Protein AF-A0A2S9GHM3-F1 (afdb_monomer_lite)

Foldseek 3Di:
DDDPPDPQDLDFDPVQDDDDPVLCVVLPHFDPDLDCSRVVSVVSCVVVVHDDDDDPVRDDDDDLALDDRRDVDPSVVSVVVVDDD

Radius of gyration: 14.78 Å; chains: 1; bounding box: 42×24×39 Å

Secondary structure (DSSP, 8-state):
-----S-------GGG----HHHHHHHT-----SS-HHHHHHHHHHHTT------TT--------S--SSTTSHHHHHHHHT---

Sequence (85 aa):
GYRSGGTGHHHVHGANMGFRAEAYWQVGGFRALRTGEDVELVGRFEAAGLSICRDRNLCVATSDRREGRAPGGFAQHLRNLSHPG

pLDDT: mean 79.06, std 16.36, range [34.5, 96.31]

Structure (mmCIF, N/CA/C/O backbone):
data_AF-A0A2S9GHM3-F1
#
_entry.id   AF-A0A2S9GHM3-F1
#
loop_
_atom_site.group_PDB
_atom_site.id
_atom_site.type_symbol
_atom_site.label_atom_id
_atom_site.label_alt_id
_atom_site.label_comp_id
_atom_site.label_asym_id
_atom_site.label_entity_id
_atom_site.label_seq_id
_atom_site.pdbx_PDB_ins_code
_atom_site.Cartn_x
_atom_site.Cartn_y
_atom_site.Cartn_z
_atom_site.occupancy
_atom_site.B_iso_or_equiv
_atom_site.auth_seq_id
_atom_site.auth_comp_id
_atom_site.auth_asym_id
_atom_site.auth_atom_id
_atom_site.pdbx_PDB_model_num
ATOM 1 N N . GLY A 1 1 ? -0.421 4.072 25.155 1.00 35.25 1 GLY A N 1
ATOM 2 C CA . GLY A 1 1 ? -0.541 2.955 24.201 1.00 35.25 1 GLY A CA 1
ATOM 3 C C . GLY A 1 1 ? 0.373 3.227 23.028 1.00 35.25 1 GLY A C 1
ATOM 4 O O . GLY A 1 1 ? 0.328 4.337 22.524 1.00 35.25 1 GLY A O 1
ATOM 5 N N . TYR A 1 2 ? 1.260 2.271 22.739 1.00 34.50 2 TYR A N 1
ATOM 6 C CA . TYR A 1 2 ? 2.343 2.228 21.742 1.00 34.50 2 TYR A CA 1
ATOM 7 C C . TYR A 1 2 ? 2.611 3.490 20.897 1.00 34.50 2 TYR A C 1
ATOM 9 O O . TYR A 1 2 ? 2.022 3.703 19.844 1.00 34.50 2 TYR A O 1
ATOM 17 N N . ARG A 1 3 ? 3.599 4.281 21.343 1.00 43.03 3 ARG A N 1
ATOM 18 C CA . ARG A 1 3 ? 4.360 5.209 20.497 1.00 43.03 3 ARG A CA 1
ATOM 19 C C . ARG A 1 3 ? 5.570 4.456 19.956 1.00 43.03 3 ARG A C 1
ATOM 21 O O . ARG A 1 3 ? 6.476 4.156 20.728 1.00 43.03 3 ARG A O 1
ATOM 28 N N . SER A 1 4 ? 5.596 4.166 18.660 1.00 48.91 4 SER A N 1
ATOM 29 C CA . SER A 1 4 ? 6.834 3.746 18.000 1.00 48.91 4 SER A CA 1
ATOM 30 C C . SER A 1 4 ? 7.594 5.003 17.584 1.00 48.91 4 SER A C 1
ATOM 32 O O . SER A 1 4 ? 7.318 5.610 16.552 1.00 48.91 4 SER A O 1
ATOM 34 N N . GLY A 1 5 ? 8.483 5.450 18.472 1.00 43.09 5 GLY A N 1
ATOM 35 C CA . GLY A 1 5 ? 9.494 6.456 18.185 1.00 43.09 5 GLY A CA 1
ATOM 36 C C . GLY A 1 5 ? 10.662 5.787 17.473 1.00 43.09 5 GLY A C 1
ATOM 37 O O . GLY A 1 5 ? 11.388 4.986 18.053 1.00 43.09 5 GLY A O 1
ATOM 38 N N . GLY A 1 6 ? 10.823 6.092 16.197 1.00 38.41 6 GLY A N 1
ATOM 39 C CA . GLY A 1 6 ? 11.932 5.622 15.386 1.00 38.41 6 GLY A CA 1
ATOM 40 C C . GLY A 1 6 ? 11.614 5.911 13.936 1.00 38.41 6 GLY A C 1
ATOM 41 O O . GLY A 1 6 ? 10.487 5.683 13.512 1.00 38.41 6 GLY A O 1
ATOM 42 N N . THR A 1 7 ? 12.587 6.450 13.213 1.00 43.53 7 THR A N 1
ATOM 43 C CA . THR A 1 7 ? 12.522 6.851 11.804 1.00 43.53 7 THR A CA 1
ATOM 44 C C . THR A 1 7 ? 12.088 5.676 10.922 1.00 43.53 7 THR A C 1
ATOM 46 O O . THR A 1 7 ? 12.898 4.942 10.363 1.00 43.53 7 THR A O 1
ATOM 49 N N . GLY A 1 8 ? 10.780 5.436 10.863 1.00 46.34 8 GLY A N 1
ATOM 50 C CA . GLY A 1 8 ? 10.174 4.426 10.018 1.00 46.34 8 GLY A CA 1
ATOM 51 C C . GLY A 1 8 ? 10.301 4.898 8.585 1.00 46.34 8 GLY A C 1
ATOM 52 O O . GLY A 1 8 ? 9.722 5.919 8.222 1.00 46.34 8 GLY A O 1
ATOM 53 N N . HIS A 1 9 ? 11.094 4.184 7.790 1.00 51.16 9 HIS A N 1
ATOM 54 C CA . HIS A 1 9 ? 11.171 4.407 6.356 1.00 51.16 9 HIS A CA 1
ATOM 55 C C . HIS A 1 9 ? 9.748 4.474 5.786 1.00 51.16 9 HIS A C 1
ATOM 57 O O . HIS A 1 9 ? 8.950 3.557 5.973 1.00 51.16 9 HIS A O 1
ATOM 63 N N . HIS A 1 10 ? 9.426 5.582 5.124 1.00 56.94 10 HIS A N 1
ATOM 64 C CA . HIS A 1 10 ? 8.102 5.911 4.586 1.00 56.94 10 HIS A CA 1
ATOM 65 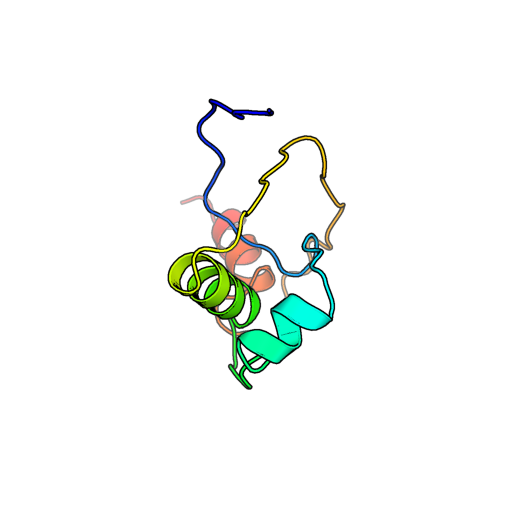C C . HIS A 1 10 ? 7.750 5.077 3.333 1.00 56.94 10 HIS A C 1
ATOM 67 O O . HIS A 1 10 ? 7.076 5.553 2.424 1.00 56.94 10 HIS A O 1
ATOM 73 N N . HIS A 1 11 ? 8.243 3.842 3.237 1.00 63.19 11 HIS A N 1
ATOM 74 C CA . HIS A 1 11 ? 8.015 2.977 2.087 1.00 63.19 11 HIS A CA 1
ATOM 75 C C . HIS A 1 11 ? 6.856 2.035 2.392 1.00 63.19 11 HIS A C 1
ATOM 77 O O . HIS A 1 11 ? 6.982 1.084 3.159 1.00 63.19 11 HIS A O 1
ATOM 83 N N . VAL A 1 12 ? 5.704 2.336 1.799 1.00 62.19 12 VAL A N 1
ATOM 84 C CA . VAL A 1 12 ? 4.583 1.401 1.740 1.00 62.19 12 VAL A CA 1
ATOM 85 C C . VAL A 1 12 ? 4.869 0.440 0.593 1.00 62.19 12 VAL A C 1
ATOM 87 O O . VAL A 1 12 ? 5.133 0.862 -0.531 1.00 62.19 12 VAL A O 1
ATOM 90 N N . HIS A 1 13 ? 4.838 -0.852 0.895 1.00 71.38 13 HIS A N 1
ATOM 91 C CA . HIS A 1 13 ? 4.847 -1.908 -0.103 1.00 71.38 13 HIS A CA 1
ATOM 92 C C . HIS A 1 13 ? 3.586 -2.737 0.099 1.00 71.38 13 HIS A C 1
ATOM 94 O O . HIS A 1 13 ? 3.385 -3.291 1.181 1.00 71.38 13 HIS A O 1
ATOM 100 N N . GLY A 1 14 ? 2.760 -2.867 -0.936 1.00 71.44 14 GLY A N 1
ATOM 101 C CA . GLY A 1 14 ? 1.489 -3.589 -0.865 1.00 71.44 14 GLY A CA 1
ATOM 102 C C . GLY A 1 14 ? 1.631 -5.046 -0.419 1.00 71.44 14 GLY A C 1
ATOM 103 O O . GLY A 1 14 ? 0.692 -5.617 0.123 1.00 71.44 14 GLY A O 1
ATOM 104 N N . ALA A 1 15 ? 2.824 -5.633 -0.560 1.00 79.81 15 ALA A N 1
ATOM 105 C CA . ALA A 1 15 ? 3.140 -6.978 -0.083 1.00 79.81 15 ALA A CA 1
ATOM 106 C C . ALA A 1 15 ? 3.118 -7.134 1.452 1.00 79.81 15 ALA A C 1
ATOM 108 O O . ALA A 1 15 ? 3.143 -8.261 1.941 1.00 79.81 15 ALA A O 1
ATOM 109 N N . ASN A 1 16 ? 3.093 -6.035 2.210 1.00 81.12 16 ASN A N 1
ATOM 110 C CA . ASN A 1 16 ? 3.140 -6.042 3.670 1.00 81.12 16 ASN A CA 1
ATOM 111 C C . ASN A 1 16 ? 2.202 -4.989 4.268 1.00 81.12 16 ASN A C 1
ATOM 113 O O . ASN A 1 16 ? 2.630 -4.043 4.933 1.00 81.12 16 ASN A O 1
ATOM 117 N N . MET A 1 17 ? 0.911 -5.121 3.980 1.00 85.00 17 MET A N 1
ATOM 118 C CA . MET A 1 17 ? -0.108 -4.218 4.497 1.00 85.00 17 MET A CA 1
ATOM 119 C C . MET A 1 17 ? -1.351 -4.999 4.926 1.00 85.00 17 MET A C 1
ATOM 121 O O . MET A 1 17 ? -1.840 -5.855 4.194 1.00 85.00 17 MET A O 1
ATOM 125 N N . GLY A 1 18 ? -1.880 -4.672 6.106 1.00 88.62 18 GLY A N 1
ATOM 126 C CA . GLY A 1 18 ? -3.148 -5.192 6.612 1.00 88.62 18 GLY A CA 1
ATOM 127 C C . GLY A 1 18 ? -4.009 -4.064 7.170 1.00 88.62 18 GLY A C 1
ATOM 128 O O . GLY A 1 18 ? -3.501 -3.125 7.780 1.00 88.62 18 GLY A O 1
ATOM 129 N N . PHE A 1 19 ? -5.317 -4.145 6.951 1.00 91.69 19 PHE A N 1
ATOM 130 C CA . PHE A 1 19 ? -6.288 -3.160 7.424 1.00 91.69 19 PHE A CA 1
ATOM 131 C C . PHE A 1 19 ? -7.651 -3.814 7.646 1.00 91.69 19 PHE A C 1
ATOM 133 O O . PHE A 1 19 ? -7.968 -4.858 7.076 1.00 91.69 19 PHE A O 1
ATOM 140 N N . ARG A 1 20 ? -8.481 -3.187 8.483 1.00 93.50 20 ARG A N 1
ATOM 141 C CA . ARG A 1 20 ? -9.869 -3.618 8.685 1.00 93.50 20 ARG A CA 1
ATOM 142 C C . ARG A 1 20 ? -10.667 -3.397 7.399 1.00 93.50 20 ARG A C 1
ATOM 144 O O . ARG A 1 20 ? -10.564 -2.333 6.793 1.00 93.50 20 ARG A O 1
ATOM 151 N N . ALA A 1 21 ? -11.517 -4.357 7.034 1.00 94.38 21 ALA A N 1
ATOM 152 C CA . ALA A 1 21 ? -12.382 -4.243 5.857 1.00 94.38 21 ALA A CA 1
ATOM 153 C C . ALA A 1 21 ? -13.278 -2.991 5.902 1.00 94.38 21 ALA A C 1
ATOM 155 O O . ALA A 1 21 ? -13.468 -2.321 4.897 1.00 94.38 21 ALA A O 1
ATOM 156 N N . GLU A 1 22 ? -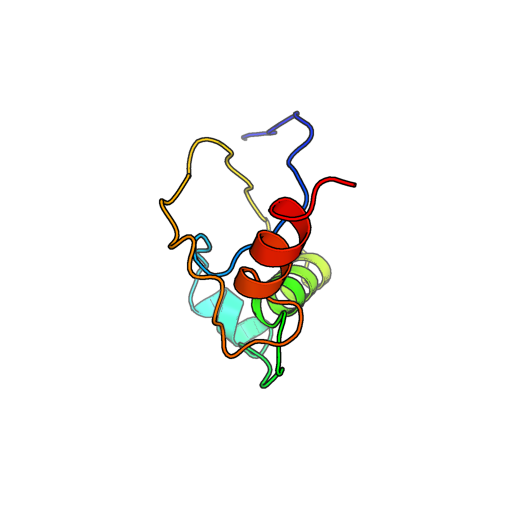13.774 -2.628 7.084 1.00 95.00 22 GLU A N 1
ATOM 157 C CA . GLU A 1 22 ? -14.574 -1.416 7.282 1.00 95.00 22 GLU A CA 1
ATOM 158 C C . GLU A 1 22 ? -13.805 -0.134 6.932 1.00 95.00 22 GLU A C 1
ATOM 160 O O . GLU A 1 22 ? -14.322 0.702 6.199 1.00 95.00 22 GLU A O 1
ATOM 165 N N . ALA A 1 23 ? -12.546 -0.011 7.370 1.00 94.38 23 ALA A N 1
ATOM 166 C CA . ALA A 1 23 ? -11.699 1.131 7.030 1.00 94.38 23 ALA A CA 1
ATOM 167 C C . ALA A 1 23 ? -11.463 1.224 5.514 1.00 94.38 23 ALA A C 1
ATOM 169 O O . ALA A 1 23 ? -11.536 2.309 4.941 1.00 94.38 23 ALA A O 1
ATOM 170 N N . TYR A 1 24 ? -11.236 0.081 4.855 1.00 95.38 24 TYR A N 1
ATOM 171 C CA . TYR A 1 24 ? -11.087 0.004 3.399 1.00 95.38 24 TYR A CA 1
ATOM 172 C C . TYR A 1 24 ? -12.312 0.550 2.661 1.00 95.38 24 TYR A C 1
ATOM 174 O O . TYR A 1 24 ? -12.174 1.391 1.771 1.00 95.38 24 TYR A O 1
ATOM 182 N N . TRP A 1 25 ? -13.511 0.115 3.055 1.00 96.31 25 TRP A N 1
ATOM 183 C CA . TRP A 1 25 ? -14.753 0.581 2.441 1.00 96.31 25 TRP A CA 1
ATOM 184 C C . TRP A 1 25 ? -15.064 2.040 2.774 1.00 96.31 25 TRP A C 1
ATOM 186 O O . TRP A 1 25 ? -15.508 2.769 1.891 1.00 96.31 25 TRP A O 1
ATOM 196 N N . GLN A 1 26 ? -14.757 2.495 3.993 1.00 95.12 26 GLN A N 1
ATOM 197 C CA . GLN A 1 26 ? -14.965 3.879 4.425 1.00 95.12 26 GLN A CA 1
ATOM 198 C C . GLN A 1 26 ? -14.237 4.890 3.532 1.00 95.12 26 GLN A C 1
ATOM 200 O O . GLN A 1 26 ? -14.778 5.956 3.247 1.00 95.12 26 GLN A O 1
ATOM 205 N N . VAL A 1 27 ? -13.023 4.570 3.074 1.00 95.38 27 VAL A N 1
ATOM 206 C CA . VAL A 1 27 ? -12.258 5.470 2.196 1.00 95.38 27 VAL A CA 1
ATOM 207 C C . VAL A 1 27 ? -12.521 5.242 0.707 1.00 95.38 27 VAL A C 1
ATOM 209 O O . VAL A 1 27 ? -12.026 6.021 -0.106 1.00 95.38 27 VAL A O 1
ATOM 212 N N . GLY A 1 28 ? -13.291 4.214 0.331 1.00 96.00 28 GLY A N 1
ATOM 213 C CA . GLY A 1 28 ? -13.653 3.903 -1.059 1.00 96.00 28 GLY A CA 1
ATOM 214 C C . GLY A 1 28 ? -12.762 2.869 -1.758 1.00 96.00 28 GLY A C 1
ATOM 215 O O . GLY A 1 28 ? -12.744 2.817 -2.984 1.00 96.00 28 GLY A O 1
ATOM 216 N N . GLY A 1 29 ? -12.007 2.063 -1.009 1.00 95.31 29 GLY A N 1
ATOM 217 C CA . GLY A 1 29 ? -11.218 0.950 -1.543 1.00 95.31 29 GLY A CA 1
ATOM 218 C C . GLY A 1 29 ? -10.027 1.360 -2.417 1.00 95.31 29 GLY A C 1
ATOM 219 O O . GLY A 1 29 ? -9.646 2.526 -2.434 1.00 95.31 29 GLY A O 1
ATOM 220 N N . PHE A 1 30 ? -9.405 0.418 -3.132 1.00 94.44 30 PHE A N 1
ATOM 221 C CA . PHE A 1 30 ? -8.272 0.705 -4.025 1.00 94.44 30 PHE A CA 1
ATOM 222 C C . PHE A 1 30 ? -8.728 1.462 -5.270 1.00 94.44 30 PHE A C 1
ATOM 224 O O . PHE A 1 30 ? -9.714 1.097 -5.910 1.00 94.44 30 PHE A O 1
ATOM 231 N N . ARG A 1 31 ? -7.960 2.478 -5.664 1.00 92.62 31 ARG A N 1
ATOM 232 C CA . ARG A 1 31 ? -8.130 3.110 -6.972 1.00 92.62 31 ARG A CA 1
ATOM 233 C C . ARG A 1 31 ? -7.450 2.273 -8.048 1.00 92.62 31 ARG A C 1
ATOM 235 O O . ARG A 1 31 ?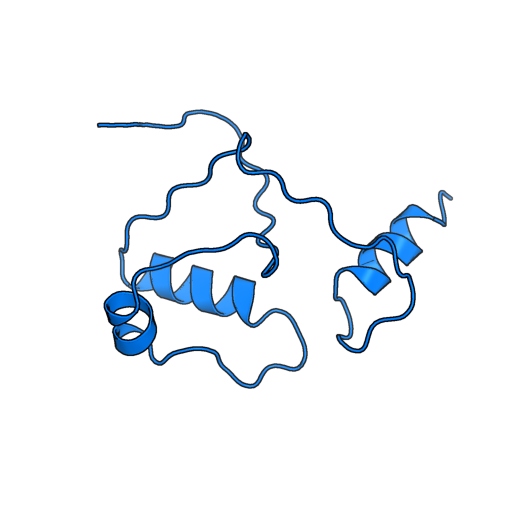 -6.391 1.697 -7.817 1.00 92.62 31 ARG A O 1
ATOM 242 N N . ALA A 1 32 ? -8.033 2.264 -9.244 1.00 91.94 32 ALA A N 1
ATOM 243 C CA . ALA A 1 32 ? -7.455 1.622 -10.422 1.00 91.94 32 ALA A CA 1
ATOM 244 C C . ALA A 1 32 ? -6.282 2.454 -10.979 1.00 91.94 32 ALA A C 1
ATOM 246 O O . ALA A 1 32 ? -6.388 3.098 -12.023 1.00 91.94 32 ALA A O 1
ATOM 247 N N . LEU A 1 33 ? -5.172 2.488 -10.241 1.00 90.06 33 LEU A N 1
ATOM 248 C CA . LEU A 1 33 ? -3.928 3.129 -10.655 1.00 90.06 33 LEU A CA 1
ATOM 249 C C . LEU A 1 33 ? -3.019 2.112 -11.347 1.00 90.06 33 LEU A C 1
ATOM 251 O O . LEU A 1 33 ? -3.092 0.913 -11.098 1.00 90.06 33 LEU A O 1
ATOM 255 N N . ARG A 1 34 ? -2.134 2.600 -12.222 1.00 86.00 34 ARG A N 1
ATOM 256 C CA . ARG A 1 34 ? -1.113 1.744 -12.848 1.00 86.00 34 ARG A CA 1
ATOM 257 C C . ARG A 1 34 ? -0.029 1.306 -11.857 1.00 86.00 34 ARG A C 1
ATOM 259 O O . ARG A 1 34 ? 0.533 0.232 -12.050 1.00 86.00 34 ARG A O 1
ATOM 266 N N . THR A 1 35 ? 0.238 2.140 -10.848 1.00 86.94 35 THR A N 1
ATOM 267 C CA . THR A 1 35 ? 1.217 1.919 -9.775 1.00 86.94 35 THR A CA 1
ATOM 268 C C . THR A 1 35 ? 0.873 2.801 -8.576 1.00 86.94 35 THR A C 1
ATOM 270 O O . THR A 1 35 ? 0.412 3.929 -8.769 1.00 86.94 35 THR A O 1
ATOM 273 N N . GLY A 1 36 ? 1.180 2.332 -7.366 1.00 87.25 36 GLY A N 1
ATOM 274 C CA . GLY A 1 36 ? 1.136 3.136 -6.139 1.00 87.25 36 GLY A CA 1
ATOM 275 C C . GLY A 1 36 ? -0.255 3.235 -5.519 1.00 87.25 36 GLY A C 1
ATOM 276 O O . GLY A 1 36 ? -0.535 4.167 -4.769 1.00 87.25 36 GLY A O 1
ATOM 277 N N . GLU A 1 37 ? -1.142 2.300 -5.849 1.00 90.81 37 GLU A N 1
ATOM 278 C CA . GLU A 1 37 ? -2.477 2.175 -5.267 1.00 90.81 37 GLU A CA 1
ATOM 279 C C . GLU A 1 37 ? -2.442 1.938 -3.750 1.00 90.81 37 GLU A C 1
ATOM 281 O O . GLU A 1 37 ? -3.327 2.397 -3.031 1.00 90.81 37 GLU A O 1
ATOM 286 N N . ASP A 1 38 ? -1.401 1.269 -3.262 1.00 90.62 38 ASP A N 1
ATOM 287 C CA . ASP A 1 38 ? -1.108 1.035 -1.848 1.00 90.62 38 ASP A CA 1
ATOM 288 C C . ASP A 1 38 ? -0.721 2.321 -1.110 1.00 90.62 38 ASP A C 1
ATOM 290 O O . ASP A 1 38 ? -1.312 2.649 -0.079 1.00 90.62 38 ASP A O 1
ATOM 294 N N . VAL A 1 39 ? 0.216 3.089 -1.664 1.00 89.44 39 VAL A N 1
ATOM 295 C CA . VAL A 1 39 ? 0.635 4.396 -1.144 1.00 89.44 39 VAL A CA 1
ATOM 296 C C . VAL A 1 39 ? -0.546 5.369 -1.134 1.00 89.44 39 VAL A C 1
ATOM 298 O O . VAL A 1 39 ? -0.755 6.076 -0.148 1.00 89.44 39 VAL A O 1
ATOM 301 N N . GLU A 1 40 ? -1.346 5.391 -2.202 1.00 93.38 40 GLU A N 1
ATOM 302 C CA . GLU A 1 40 ? -2.521 6.261 -2.300 1.00 93.38 40 GLU A CA 1
ATOM 303 C C . GLU A 1 40 ? -3.604 5.889 -1.278 1.00 93.38 40 GLU A C 1
ATOM 305 O O . GLU A 1 40 ? -4.166 6.777 -0.630 1.00 93.38 40 GLU A O 1
ATOM 310 N N . LEU A 1 41 ? -3.856 4.591 -1.068 1.00 93.38 41 LEU A N 1
ATOM 311 C CA . LEU A 1 41 ? -4.792 4.119 -0.048 1.00 93.38 41 LEU A CA 1
ATOM 312 C C . LEU A 1 41 ? -4.328 4.503 1.366 1.00 93.38 41 LEU A C 1
ATOM 314 O O . LEU A 1 41 ? -5.136 4.985 2.160 1.00 93.38 41 LEU A O 1
ATOM 318 N N . VAL A 1 42 ? -3.035 4.347 1.675 1.00 91.12 42 VAL A N 1
ATOM 319 C CA . VAL A 1 42 ? -2.457 4.791 2.958 1.00 91.12 42 VAL A CA 1
ATOM 320 C C . VAL A 1 42 ? -2.642 6.291 3.153 1.00 91.12 42 VAL A C 1
ATOM 322 O O . VAL A 1 42 ? -3.078 6.705 4.225 1.00 91.12 42 VAL A O 1
ATOM 325 N N . GLY A 1 43 ? -2.391 7.099 2.120 1.00 91.88 43 GLY A N 1
ATOM 326 C CA . GLY A 1 43 ? -2.614 8.544 2.178 1.00 91.88 43 GLY A CA 1
ATOM 327 C C . GLY A 1 43 ? -4.069 8.905 2.496 1.00 91.88 43 GLY A C 1
ATOM 328 O O . GLY A 1 43 ? -4.325 9.832 3.263 1.00 91.88 43 GLY A O 1
ATOM 329 N N . ARG A 1 44 ? -5.042 8.134 1.989 1.00 95.00 44 ARG A N 1
ATOM 330 C CA . ARG A 1 44 ? -6.459 8.305 2.355 1.00 95.00 44 ARG A CA 1
ATOM 331 C C . ARG A 1 44 ? -6.774 7.863 3.781 1.00 95.00 44 ARG A C 1
ATOM 333 O O . ARG A 1 44 ? -7.581 8.520 4.431 1.00 95.00 44 ARG A O 1
ATOM 340 N N . PHE A 1 45 ? -6.145 6.807 4.292 1.00 93.69 45 PHE A N 1
ATOM 341 C CA . PHE A 1 45 ? -6.266 6.449 5.709 1.00 93.69 45 PHE A CA 1
ATOM 342 C C . PHE A 1 45 ? -5.707 7.549 6.623 1.00 93.69 45 PHE A C 1
ATOM 344 O O . PHE A 1 45 ? -6.350 7.885 7.618 1.00 93.69 45 PHE A O 1
ATOM 351 N N . GLU A 1 46 ? -4.571 8.152 6.261 1.00 91.81 46 GLU A N 1
ATOM 352 C CA . GLU A 1 46 ? -3.986 9.296 6.977 1.00 91.81 46 GLU A CA 1
ATOM 353 C C . GLU A 1 46 ? -4.922 10.511 6.940 1.00 91.81 46 GLU A C 1
ATOM 355 O O . GLU A 1 46 ? -5.230 11.084 7.985 1.00 91.81 46 GLU A O 1
ATOM 360 N N . ALA A 1 47 ? -5.446 10.859 5.761 1.00 93.25 47 ALA A N 1
ATOM 361 C CA . ALA A 1 47 ? -6.381 11.972 5.593 1.00 93.25 47 ALA A CA 1
ATOM 362 C C . ALA A 1 47 ? -7.715 11.761 6.335 1.00 93.25 47 ALA A C 1
ATOM 364 O O . ALA A 1 47 ? -8.326 12.727 6.789 1.00 93.25 47 ALA A O 1
ATOM 365 N N . ALA A 1 48 ? -8.155 10.509 6.491 1.00 92.50 48 ALA A N 1
ATOM 366 C CA . ALA A 1 48 ? -9.335 10.137 7.272 1.00 92.50 48 ALA A CA 1
ATOM 367 C C . ALA A 1 48 ? -9.074 10.084 8.793 1.00 92.50 48 ALA A C 1
ATOM 369 O O . ALA A 1 48 ? -9.989 9.775 9.557 1.00 92.50 48 ALA A O 1
ATOM 370 N N . GLY A 1 49 ? -7.845 10.363 9.249 1.00 92.25 49 GLY A N 1
ATOM 371 C CA . GLY A 1 49 ? -7.479 10.355 10.667 1.00 92.25 49 GLY A CA 1
ATOM 372 C C . GLY A 1 49 ? -7.405 8.957 11.287 1.00 92.25 49 GLY A C 1
ATOM 373 O O . GLY A 1 49 ? -7.513 8.818 12.507 1.00 92.25 49 GLY A O 1
ATOM 374 N N . LEU A 1 50 ? -7.241 7.910 10.473 1.00 91.38 50 LEU A N 1
ATOM 375 C CA . LEU A 1 50 ? -7.130 6.541 10.968 1.00 91.38 50 LEU A CA 1
ATOM 376 C C . LEU A 1 50 ? -5.744 6.284 11.568 1.00 91.38 50 LEU A C 1
ATOM 378 O O . LEU A 1 50 ? -4.725 6.798 11.108 1.00 91.38 50 LEU A O 1
ATOM 382 N N . SER A 1 51 ? -5.696 5.441 12.600 1.00 88.62 51 SER A N 1
ATOM 383 C CA . SER A 1 51 ? -4.431 5.053 13.222 1.00 88.62 51 SER A CA 1
ATOM 384 C C . SER A 1 51 ? -3.677 4.060 12.338 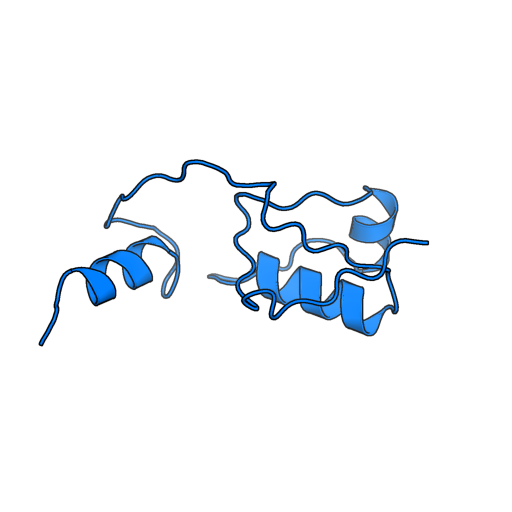1.00 88.62 51 SER A C 1
ATOM 386 O O . SER A 1 51 ? -4.188 2.985 12.023 1.00 88.62 51 SER A O 1
ATOM 388 N N . ILE A 1 52 ? -2.444 4.411 11.969 1.00 86.38 52 ILE A N 1
ATOM 389 C CA . ILE A 1 52 ? -1.552 3.566 11.173 1.00 86.38 52 ILE A CA 1
ATOM 390 C C . ILE A 1 52 ? -0.355 3.175 12.035 1.00 86.38 52 ILE A C 1
ATOM 392 O O . ILE A 1 52 ? 0.444 4.020 12.439 1.00 86.38 52 ILE A O 1
ATOM 396 N N . CYS A 1 53 ? -0.224 1.877 12.302 1.00 85.12 53 CYS A N 1
ATOM 397 C CA . CYS A 1 53 ? 0.947 1.312 12.960 1.00 85.12 53 CYS A CA 1
ATOM 398 C C . CYS A 1 53 ? 1.947 0.836 11.903 1.00 85.12 53 CYS A C 1
ATOM 400 O O . CYS A 1 53 ? 1.590 0.066 11.013 1.00 85.12 53 CYS A O 1
ATOM 402 N N . ARG A 1 54 ? 3.200 1.285 12.006 1.00 82.31 54 ARG A N 1
ATOM 403 C CA . ARG A 1 54 ? 4.309 0.834 11.157 1.00 82.31 54 ARG A CA 1
ATOM 404 C C . ARG A 1 54 ? 5.295 0.066 12.033 1.00 82.31 54 ARG A C 1
ATOM 406 O O . ARG A 1 54 ? 5.953 0.668 12.883 1.00 82.31 54 ARG A O 1
ATOM 413 N N . ASP A 1 55 ? 5.370 -1.249 11.844 1.00 77.69 55 ASP A N 1
ATOM 414 C CA . ASP A 1 55 ? 6.284 -2.126 12.579 1.00 77.69 55 ASP A CA 1
ATOM 415 C C . ASP A 1 55 ? 7.395 -2.630 11.652 1.00 77.69 55 ASP A C 1
ATOM 417 O O . ASP A 1 55 ? 7.132 -3.248 10.624 1.00 77.69 55 ASP A O 1
ATOM 421 N N . ARG A 1 56 ? 8.648 -2.359 12.031 1.00 70.56 56 ARG A N 1
ATOM 422 C CA . ARG A 1 56 ? 9.846 -2.786 11.292 1.00 70.56 56 ARG A CA 1
ATOM 423 C C . ARG A 1 56 ? 10.162 -4.272 11.474 1.00 70.56 56 ARG A C 1
ATOM 425 O O . ARG A 1 56 ? 10.983 -4.794 10.734 1.00 70.56 56 ARG A O 1
ATOM 432 N N . ASN A 1 57 ? 9.546 -4.939 12.448 1.00 70.88 57 ASN A N 1
ATOM 433 C CA . ASN A 1 57 ? 9.712 -6.375 12.673 1.00 70.88 57 ASN A CA 1
ATOM 434 C C . ASN A 1 57 ? 8.770 -7.208 11.795 1.00 70.88 57 ASN A C 1
ATOM 436 O O . ASN A 1 57 ? 9.025 -8.389 11.567 1.00 70.88 57 ASN A O 1
ATOM 440 N N . LEU A 1 58 ? 7.697 -6.598 11.280 1.00 66.56 58 LEU A N 1
ATOM 441 C CA . LEU A 1 58 ? 6.850 -7.200 10.259 1.00 66.56 58 LEU A CA 1
ATOM 442 C C . LEU A 1 58 ? 7.559 -7.036 8.918 1.00 66.56 58 LEU A C 1
ATOM 444 O O . LEU A 1 58 ? 7.330 -6.070 8.202 1.00 66.56 58 LEU A O 1
ATOM 448 N N . CYS A 1 59 ? 8.464 -7.955 8.604 1.00 70.88 59 CYS A N 1
ATOM 449 C CA . CYS A 1 59 ? 9.149 -8.015 7.319 1.00 70.88 59 CYS A CA 1
ATOM 450 C C . CYS A 1 59 ? 8.649 -9.219 6.526 1.00 70.88 59 CYS A C 1
ATOM 452 O O . CYS A 1 59 ? 8.424 -10.295 7.078 1.00 70.88 59 CYS A O 1
ATOM 454 N N . VAL A 1 60 ? 8.526 -9.048 5.214 1.00 74.12 60 VAL A N 1
ATOM 455 C CA . VAL A 1 60 ? 8.162 -10.122 4.286 1.00 74.12 60 VAL A CA 1
ATOM 456 C C . VAL A 1 60 ? 9.271 -10.300 3.258 1.00 74.12 60 VAL A C 1
ATOM 458 O O . VAL A 1 60 ? 9.848 -9.326 2.771 1.00 74.12 60 VAL A O 1
ATOM 461 N N . ALA A 1 61 ? 9.562 -11.551 2.907 1.00 76.75 61 ALA A N 1
ATOM 462 C CA . ALA A 1 61 ? 10.402 -11.848 1.758 1.00 76.75 61 ALA A CA 1
ATOM 463 C C . ALA A 1 61 ? 9.601 -11.551 0.482 1.00 76.75 61 ALA A C 1
ATOM 465 O O . ALA A 1 61 ? 8.543 -12.138 0.254 1.00 76.75 61 ALA A O 1
ATOM 466 N N . THR A 1 62 ? 10.092 -10.632 -0.347 1.00 78.69 62 THR A N 1
ATOM 467 C CA . THR A 1 62 ? 9.503 -10.326 -1.658 1.00 78.69 62 THR A CA 1
ATOM 468 C C . THR A 1 62 ? 10.448 -10.765 -2.764 1.00 78.69 62 THR A C 1
ATOM 470 O O . THR A 1 62 ? 11.657 -10.859 -2.569 1.00 78.69 62 THR A O 1
ATOM 473 N N . SER A 1 63 ? 9.889 -11.089 -3.929 1.00 79.75 63 SER A N 1
ATOM 474 C CA . SER A 1 63 ? 10.690 -11.513 -5.073 1.00 79.75 63 SER A CA 1
ATOM 475 C C . SER A 1 63 ? 11.552 -10.361 -5.588 1.00 79.75 63 SER A C 1
ATOM 477 O O . SER A 1 63 ? 11.059 -9.253 -5.793 1.00 79.75 63 SER A O 1
ATOM 479 N N . ASP A 1 64 ? 12.809 -10.660 -5.894 1.00 82.75 64 ASP A 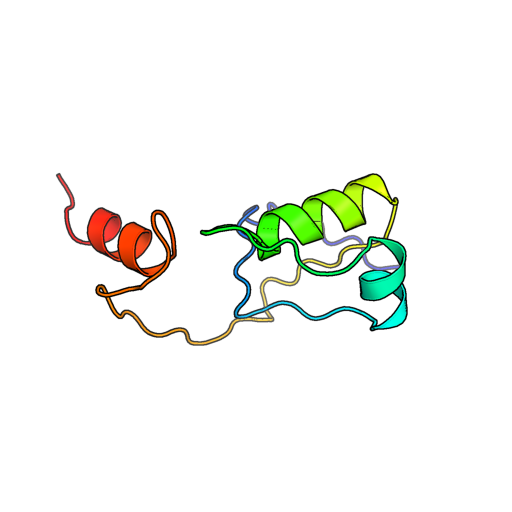N 1
ATOM 480 C CA . ASP A 1 64 ? 13.778 -9.763 -6.525 1.00 82.75 64 ASP A CA 1
ATOM 481 C C . ASP A 1 64 ? 13.620 -9.671 -8.059 1.00 82.75 64 ASP A C 1
ATOM 483 O O . ASP A 1 64 ? 14.513 -9.201 -8.773 1.00 82.75 64 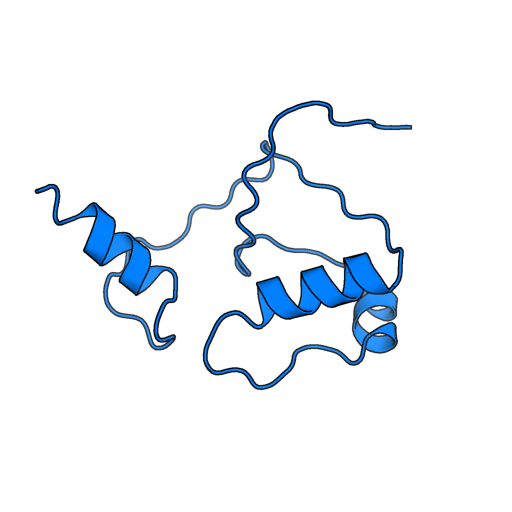ASP A O 1
ATOM 487 N N . ARG A 1 65 ? 12.470 -10.109 -8.594 1.00 84.25 65 ARG A N 1
ATOM 488 C CA . ARG A 1 65 ? 12.175 -10.056 -10.029 1.00 84.25 65 ARG A CA 1
ATOM 489 C C . ARG A 1 65 ? 12.299 -8.629 -10.548 1.00 84.25 65 ARG A C 1
ATOM 491 O O . ARG A 1 65 ? 11.612 -7.709 -10.109 1.00 84.25 65 ARG A O 1
ATOM 498 N N . ARG A 1 66 ? 13.135 -8.484 -11.572 1.00 83.06 66 ARG A N 1
ATOM 499 C CA . ARG A 1 66 ? 13.382 -7.215 -12.268 1.00 83.06 66 ARG A CA 1
ATOM 500 C C . ARG A 1 66 ? 12.398 -6.955 -13.399 1.00 83.06 66 ARG A C 1
ATOM 502 O O . ARG A 1 66 ? 12.344 -5.838 -13.903 1.00 83.06 66 ARG A O 1
ATOM 509 N N . GLU A 1 67 ? 11.601 -7.947 -13.771 1.00 84.44 67 GLU A N 1
ATOM 510 C CA . GLU A 1 67 ? 10.498 -7.805 -14.715 1.00 84.44 67 GLU A CA 1
ATOM 511 C C . GLU A 1 67 ? 9.186 -7.695 -13.941 1.00 84.44 67 GLU A C 1
ATOM 513 O O . GLU A 1 67 ? 8.803 -8.591 -13.190 1.00 84.44 67 GLU A O 1
ATOM 518 N N . GLY A 1 68 ? 8.504 -6.563 -14.098 1.00 81.81 68 GLY A N 1
ATOM 519 C CA . GLY A 1 68 ? 7.266 -6.269 -13.391 1.00 81.81 68 GLY A CA 1
ATOM 520 C C . GLY A 1 68 ? 6.330 -5.441 -14.257 1.00 81.81 68 GLY A C 1
ATOM 521 O O . GLY A 1 68 ? 6.771 -4.685 -15.119 1.00 81.81 68 GLY A O 1
ATOM 522 N N . ARG A 1 69 ? 5.027 -5.598 -14.016 1.00 85.50 69 ARG A N 1
ATOM 523 C CA . ARG A 1 69 ? 3.964 -4.952 -14.801 1.00 85.50 69 ARG A CA 1
ATOM 524 C C . ARG A 1 69 ? 3.671 -3.511 -14.376 1.00 85.50 69 ARG A C 1
ATOM 526 O O . ARG A 1 69 ? 3.083 -2.778 -15.157 1.00 85.50 69 ARG A O 1
ATOM 533 N N . ALA A 1 70 ? 4.062 -3.125 -13.160 1.00 81.81 70 ALA A N 1
ATOM 534 C CA . ALA A 1 70 ? 3.824 -1.800 -12.594 1.00 81.81 70 ALA A CA 1
ATOM 535 C C . ALA A 1 70 ? 4.967 -0.832 -12.969 1.00 81.81 70 ALA A C 1
ATOM 537 O O . ALA A 1 70 ? 6.099 -1.022 -12.501 1.00 81.81 70 ALA A O 1
ATOM 538 N N . PRO A 1 71 ? 4.718 0.205 -13.792 1.00 79.75 71 PRO A N 1
ATOM 539 C CA . PRO A 1 71 ? 5.720 1.226 -14.099 1.00 79.75 71 PRO A CA 1
ATOM 540 C C . PRO A 1 71 ? 6.108 2.005 -12.836 1.00 79.75 71 PRO A C 1
ATOM 542 O O . PRO A 1 71 ? 5.243 2.532 -12.150 1.00 79.75 71 PRO A O 1
ATOM 545 N N . GLY A 1 72 ? 7.389 2.091 -12.493 1.00 79.44 72 GLY A N 1
ATOM 546 C CA . GLY A 1 72 ? 7.850 2.702 -11.238 1.00 79.44 72 GLY A CA 1
ATOM 547 C C . GLY A 1 72 ? 7.657 1.827 -9.994 1.00 79.44 72 GLY A C 1
ATOM 548 O O . GLY A 1 72 ? 7.925 2.284 -8.889 1.00 79.44 72 GLY A O 1
ATOM 549 N N . GLY A 1 73 ? 7.205 0.578 -10.156 1.00 81.19 73 GLY A N 1
ATOM 550 C CA . GLY A 1 73 ? 7.029 -0.367 -9.055 1.00 81.19 73 GLY A CA 1
ATOM 551 C C . GLY A 1 73 ? 8.340 -0.993 -8.565 1.00 81.19 73 GLY A C 1
ATOM 552 O O . GLY A 1 73 ? 9.434 -0.674 -9.034 1.00 81.19 73 GLY A O 1
ATOM 553 N N . PHE A 1 74 ? 8.227 -1.958 -7.650 1.00 82.94 74 PHE A N 1
ATOM 554 C CA . PHE A 1 74 ? 9.381 -2.580 -6.987 1.00 82.94 74 PHE A CA 1
ATOM 555 C C . PHE A 1 74 ? 10.405 -3.191 -7.961 1.00 82.94 74 PHE A C 1
ATOM 557 O O . PHE A 1 74 ? 11.603 -2.987 -7.804 1.00 82.94 74 PHE A O 1
ATOM 564 N N . ALA A 1 75 ? 9.951 -3.833 -9.043 1.00 83.56 75 ALA A N 1
ATOM 565 C CA . ALA A 1 75 ? 10.838 -4.358 -10.085 1.00 83.56 75 ALA A CA 1
ATOM 566 C C . ALA A 1 75 ? 11.721 -3.270 -10.729 1.00 83.56 75 ALA A C 1
ATOM 568 O O . ALA A 1 75 ? 12.886 -3.514 -11.033 1.00 83.56 75 ALA A O 1
ATOM 569 N N . GLN A 1 76 ? 11.191 -2.056 -10.917 1.00 81.56 76 GLN A N 1
ATOM 570 C CA . GLN A 1 76 ? 11.978 -0.923 -11.407 1.00 81.56 76 GLN A CA 1
ATOM 571 C C . GLN A 1 76 ? 12.947 -0.402 -10.349 1.00 81.56 76 GLN A C 1
ATOM 573 O O . GLN A 1 76 ? 14.095 -0.114 -10.679 1.00 81.56 76 GLN A O 1
ATOM 578 N N . HIS A 1 77 ? 12.516 -0.336 -9.090 1.00 82.56 77 HIS A N 1
ATOM 579 C CA . HIS A 1 77 ? 13.396 0.013 -7.978 1.00 82.56 77 HIS A CA 1
ATOM 580 C C . HIS A 1 77 ? 14.612 -0.931 -7.901 1.00 82.56 77 HIS A C 1
ATOM 582 O O . HIS A 1 77 ? 15.748 -0.469 -7.837 1.00 82.56 77 HIS A O 1
ATOM 588 N N . LEU A 1 78 ? 14.395 -2.243 -8.037 1.00 84.00 78 LEU A N 1
ATOM 589 C CA . LEU A 1 78 ? 15.463 -3.249 -8.056 1.00 84.00 78 LEU A CA 1
ATOM 590 C C . LEU A 1 78 ? 16.434 -3.085 -9.236 1.00 84.00 78 LEU A C 1
ATOM 592 O O . LEU A 1 78 ? 17.640 -3.284 -9.073 1.00 84.00 78 LEU A O 1
ATOM 596 N N . ARG A 1 79 ? 15.941 -2.699 -10.423 1.00 83.75 79 ARG A N 1
ATOM 597 C CA . ARG A 1 79 ? 16.812 -2.396 -11.576 1.00 83.75 79 ARG A CA 1
ATOM 598 C C . ARG A 1 79 ? 17.733 -1.212 -11.290 1.00 83.75 79 ARG A C 1
ATOM 600 O O . ARG A 1 79 ? 18.912 -1.295 -11.620 1.00 83.75 79 ARG A O 1
ATOM 607 N N . ASN A 1 80 ? 17.219 -0.171 -10.634 1.00 80.69 80 ASN A N 1
ATOM 608 C CA . ASN A 1 80 ? 18.001 1.011 -10.266 1.00 80.69 80 ASN A CA 1
ATOM 609 C C . ASN A 1 80 ? 19.065 0.694 -9.202 1.00 80.69 80 ASN A C 1
ATOM 611 O O . ASN A 1 80 ? 20.164 1.221 -9.279 1.00 80.69 80 ASN A O 1
ATOM 615 N N . LEU A 1 81 ? 18.778 -0.204 -8.253 1.00 79.69 81 LEU A N 1
ATOM 616 C CA . LEU A 1 81 ? 19.768 -0.669 -7.268 1.00 79.69 81 LEU A CA 1
ATOM 617 C C . LEU A 1 81 ? 20.891 -1.511 -7.894 1.00 79.69 81 LEU A C 1
ATOM 619 O O . LEU A 1 81 ? 21.993 -1.577 -7.362 1.00 79.69 81 LEU A O 1
ATOM 623 N N . SER A 1 82 ? 20.601 -2.175 -9.016 1.00 66.44 82 SER A N 1
ATOM 624 C CA . SER A 1 82 ? 21.538 -3.072 -9.704 1.00 66.44 82 SER A CA 1
ATOM 625 C C . SER A 1 82 ? 22.467 -2.357 -10.688 1.00 66.44 82 SER A C 1
ATOM 627 O O . SER A 1 82 ? 23.367 -2.997 -11.226 1.00 66.44 82 SER A O 1
ATOM 629 N N . HIS A 1 83 ? 22.243 -1.065 -10.940 1.00 59.12 83 HIS A N 1
ATOM 630 C CA . HIS A 1 83 ? 23.198 -0.169 -11.590 1.00 59.12 83 HIS A CA 1
ATOM 631 C C . HIS A 1 83 ? 23.758 0.786 -10.530 1.00 59.12 83 HIS A C 1
ATOM 633 O O . HIS A 1 83 ? 23.286 1.920 -10.424 1.00 59.12 83 HIS A O 1
ATOM 639 N N . PRO A 1 84 ? 24.734 0.353 -9.713 1.00 50.91 84 PRO A N 1
ATOM 640 C CA . PRO A 1 84 ? 25.576 1.320 -9.037 1.00 50.91 84 PRO A CA 1
ATOM 641 C C . PRO A 1 84 ? 26.365 2.040 -10.137 1.00 50.91 84 PRO A C 1
ATOM 643 O O . PRO A 1 84 ? 27.015 1.394 -10.960 1.00 50.91 84 PRO A O 1
ATOM 646 N N . GLY A 1 85 ? 26.220 3.362 -10.212 1.00 46.53 85 GLY A N 1
ATOM 647 C CA . GLY A 1 85 ? 27.223 4.184 -10.887 1.00 46.53 85 GLY A CA 1
ATOM 648 C C . GLY A 1 85 ? 28.580 4.042 -10.210 1.00 46.53 85 GLY A C 1
ATOM 649 O O . GLY A 1 85 ? 28.602 3.677 -9.010 1.00 46.53 85 GLY A O 1
#